Protein AF-A0A8J8Q4V0-F1 (afdb_monomer)

Sequence (60 aa):
MAGTPTEEPQQFVCMNCHNISAGIPGTDSDDYEPPVECGACNADDFVEFTRFERVYERRR

Organism: NCBI:txid2055836

Mean predicted aligned error: 6.57 Å

Foldseek 3Di:
DPPDPPDQAFWKAAPPPRDIDGFDCDPPDNHGHHDCADPVPRDRDIDTPVCVVVVVVVVD

Radius of gyration: 12.9 Å; Cα contacts (8 Å, |Δi|>4): 86; chains: 1; bounding box: 44×22×26 Å

pLDDT: mean 84.0, std 14.46, range [37.88, 96.62]

Solvent-accessible surface area (backbone atoms only — not comparable to full-atom values): 3880 Å² total; per-residue (Å²): 133,87,73,74,77,85,68,77,65,51,44,24,26,31,76,86,79,65,53,77,42,67,32,41,81,38,96,86,47,100,50,60,35,72,57,82,51,35,96,88,78,69,49,62,55,67,40,49,51,94,49,38,68,72,51,54,66,73,76,108

Structure (mmCIF, N/CA/C/O backbone):
data_AF-A0A8J8Q4V0-F1
#
_entry.id   AF-A0A8J8Q4V0-F1
#
loop_
_atom_site.group_PDB
_atom_site.id
_atom_site.type_symbol
_atom_site.label_atom_id
_atom_site.label_alt_id
_atom_site.label_comp_id
_atom_site.label_asym_id
_atom_site.label_entity_id
_atom_site.label_seq_id
_atom_site.pdbx_PDB_ins_code
_atom_site.Cartn_x
_atom_site.Cartn_y
_atom_site.Cartn_z
_atom_site.occupancy
_atom_site.B_iso_or_equiv
_atom_site.auth_seq_id
_atom_site.auth_comp_id
_atom_site.auth_asym_id
_atom_site.auth_atom_id
_atom_site.pdbx_PDB_model_num
ATOM 1 N N . MET A 1 1 ? 27.784 -1.921 -12.649 1.00 37.88 1 MET A N 1
ATOM 2 C CA . MET A 1 1 ? 27.556 -1.020 -11.505 1.00 37.88 1 MET A CA 1
ATOM 3 C C . MET A 1 1 ? 26.056 -0.967 -11.296 1.00 37.88 1 MET A C 1
ATOM 5 O O . MET A 1 1 ? 25.376 -0.460 -12.174 1.00 37.88 1 MET A O 1
ATOM 9 N N . ALA A 1 2 ? 25.536 -1.593 -10.241 1.00 45.22 2 ALA A N 1
ATOM 10 C CA . ALA A 1 2 ? 24.136 -1.428 -9.866 1.00 45.22 2 ALA A CA 1
ATOM 11 C C . ALA A 1 2 ? 24.068 -0.131 -9.057 1.00 45.22 2 ALA A C 1
ATOM 13 O O . ALA A 1 2 ? 24.549 -0.094 -7.926 1.00 45.22 2 ALA A O 1
ATOM 14 N N . GLY A 1 3 ? 23.617 0.957 -9.681 1.00 47.16 3 GLY A N 1
ATOM 15 C CA . GLY A 1 3 ? 23.312 2.175 -8.942 1.00 47.16 3 GLY A CA 1
ATOM 16 C C . GLY A 1 3 ? 22.201 1.837 -7.961 1.00 47.16 3 GLY A C 1
ATOM 17 O O . GLY A 1 3 ? 21.165 1.327 -8.376 1.00 47.16 3 GLY A O 1
ATOM 18 N N . THR A 1 4 ? 22.430 2.042 -6.668 1.00 55.47 4 THR A N 1
ATOM 19 C CA . THR A 1 4 ? 21.340 2.055 -5.694 1.00 55.47 4 THR A CA 1
ATOM 20 C C . THR A 1 4 ? 20.318 3.078 -6.185 1.00 55.47 4 THR A C 1
ATOM 22 O O . THR A 1 4 ? 20.710 4.245 -6.328 1.00 55.47 4 THR A O 1
ATOM 25 N N . PRO A 1 5 ? 19.067 2.684 -6.491 1.00 57.28 5 PRO A N 1
ATOM 26 C CA . PRO A 1 5 ? 18.036 3.659 -6.807 1.00 57.28 5 PRO A CA 1
ATOM 27 C C . PRO A 1 5 ? 17.974 4.623 -5.620 1.00 57.28 5 PRO A C 1
ATOM 29 O O . PRO A 1 5 ? 17.764 4.219 -4.481 1.00 57.28 5 PRO A O 1
ATOM 32 N N . THR A 1 6 ? 18.346 5.878 -5.875 1.00 54.25 6 THR A N 1
ATOM 33 C CA . THR A 1 6 ? 18.383 6.949 -4.862 1.00 54.25 6 THR A CA 1
ATOM 34 C C . THR A 1 6 ? 16.981 7.533 -4.658 1.00 54.25 6 THR A C 1
ATOM 36 O O . THR A 1 6 ? 16.751 8.326 -3.752 1.00 54.25 6 THR A O 1
ATOM 39 N N . GLU A 1 7 ? 16.041 7.120 -5.502 1.00 65.62 7 GLU A N 1
ATOM 40 C CA . GLU A 1 7 ? 14.626 7.438 -5.429 1.00 65.62 7 GLU A CA 1
ATOM 41 C C . GLU A 1 7 ? 13.989 6.545 -4.361 1.00 65.62 7 GLU A C 1
ATOM 43 O O . GLU A 1 7 ? 14.032 5.316 -4.456 1.00 65.62 7 GLU A O 1
ATOM 48 N N . GLU A 1 8 ? 13.449 7.160 -3.305 1.00 74.44 8 GLU A N 1
ATOM 49 C CA . GLU A 1 8 ? 12.683 6.435 -2.293 1.00 74.44 8 GLU A CA 1
ATOM 50 C C . GLU A 1 8 ? 11.498 5.729 -2.972 1.00 74.44 8 GLU A C 1
ATOM 52 O O . GLU A 1 8 ? 10.793 6.361 -3.767 1.00 74.44 8 GLU A O 1
ATOM 57 N N . PRO A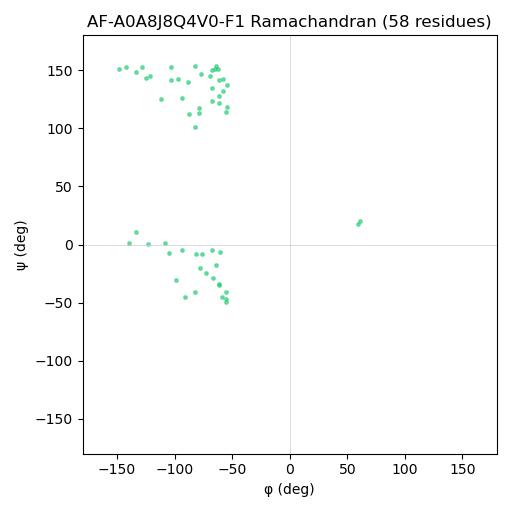 1 9 ? 11.260 4.434 -2.691 1.00 79.81 9 PRO A N 1
ATOM 58 C CA . PRO A 1 9 ? 10.152 3.721 -3.300 1.00 79.81 9 PRO A CA 1
ATOM 59 C C . PRO A 1 9 ? 8.840 4.380 -2.892 1.00 79.81 9 PRO A C 1
ATOM 61 O O . PRO A 1 9 ? 8.659 4.799 -1.742 1.00 79.81 9 PRO A O 1
ATOM 64 N N . GLN A 1 10 ? 7.906 4.447 -3.836 1.00 89.38 10 GLN A N 1
ATOM 65 C CA . GLN A 1 10 ? 6.596 5.013 -3.5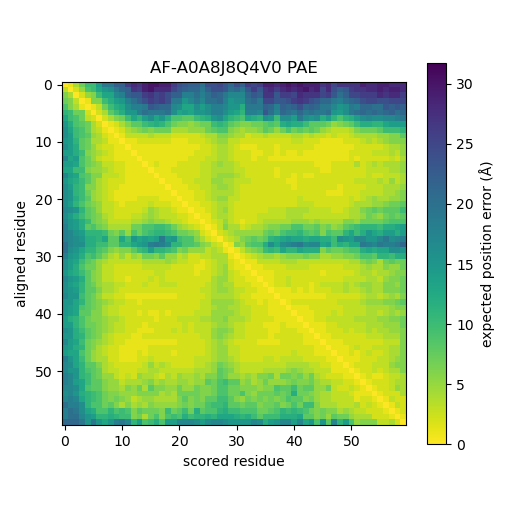62 1.00 89.38 10 GLN A CA 1
ATOM 66 C C . GLN A 1 10 ? 5.917 4.264 -2.412 1.00 89.38 10 GLN A C 1
ATOM 68 O O . GLN A 1 10 ? 6.054 3.052 -2.282 1.00 89.38 10 GLN A O 1
ATOM 73 N N . GLN A 1 11 ? 5.197 4.978 -1.550 1.00 93.50 11 GLN A N 1
ATOM 74 C CA . GLN A 1 11 ? 4.572 4.392 -0.365 1.00 93.50 11 GLN A CA 1
ATOM 75 C C . GLN A 1 11 ? 3.073 4.191 -0.568 1.00 93.50 11 GLN A C 1
ATOM 77 O O . GLN A 1 11 ? 2.388 5.064 -1.107 1.00 93.50 11 GLN A O 1
ATOM 82 N N . PHE A 1 12 ? 2.558 3.075 -0.056 1.00 95.25 12 PHE A N 1
ATOM 83 C CA . PHE A 1 12 ? 1.149 2.697 -0.110 1.00 95.25 12 PHE A CA 1
ATOM 84 C C . PHE A 1 12 ? 0.604 2.417 1.293 1.00 95.25 12 PHE A C 1
ATOM 86 O O . PHE A 1 12 ? 1.298 1.869 2.145 1.00 95.25 12 PHE A O 1
ATOM 93 N N . VAL A 1 13 ? -0.650 2.789 1.537 1.00 96.19 13 VAL A N 1
ATOM 94 C CA . VAL A 1 13 ? -1.367 2.609 2.802 1.00 96.19 13 VAL A CA 1
ATOM 95 C C . VAL A 1 13 ? -2.471 1.585 2.604 1.00 96.19 13 VAL A C 1
ATOM 97 O O . VAL A 1 13 ? -3.321 1.756 1.730 1.00 96.19 13 VAL A O 1
ATOM 100 N N . CYS A 1 14 ? -2.486 0.542 3.433 1.00 96.62 14 CYS A N 1
ATOM 101 C CA . CYS A 1 14 ? -3.597 -0.400 3.481 1.00 96.62 14 CYS A CA 1
ATOM 102 C C . CYS A 1 14 ? -4.845 0.294 4.036 1.00 96.62 14 CYS A C 1
ATOM 104 O O . CYS A 1 14 ? -4.841 0.793 5.162 1.00 96.62 14 CYS A O 1
ATOM 106 N N . MET A 1 15 ? -5.944 0.278 3.293 1.00 94.62 15 MET A N 1
ATOM 107 C CA . MET A 1 15 ? -7.182 0.946 3.698 1.00 94.62 15 MET A CA 1
ATOM 108 C C . MET A 1 15 ? -7.973 0.195 4.779 1.00 94.62 15 MET A C 1
ATOM 110 O O . MET A 1 15 ? -8.945 0.734 5.303 1.00 94.62 15 MET A O 1
ATOM 114 N N . ASN A 1 16 ? -7.569 -1.032 5.120 1.00 94.38 16 ASN A N 1
ATOM 115 C CA . ASN A 1 16 ? -8.202 -1.831 6.169 1.00 94.38 16 ASN A CA 1
ATOM 116 C C . ASN A 1 16 ? -7.560 -1.609 7.550 1.00 94.38 16 ASN A C 1
ATOM 118 O O . ASN A 1 16 ? -8.263 -1.449 8.543 1.00 94.38 16 ASN A O 1
ATOM 122 N N . CYS A 1 17 ? -6.222 -1.600 7.627 1.00 95.44 17 CYS A N 1
ATOM 123 C CA . CYS A 1 17 ? -5.487 -1.501 8.897 1.00 95.44 17 CYS A CA 1
ATOM 124 C C . CYS A 1 17 ? -4.509 -0.317 8.98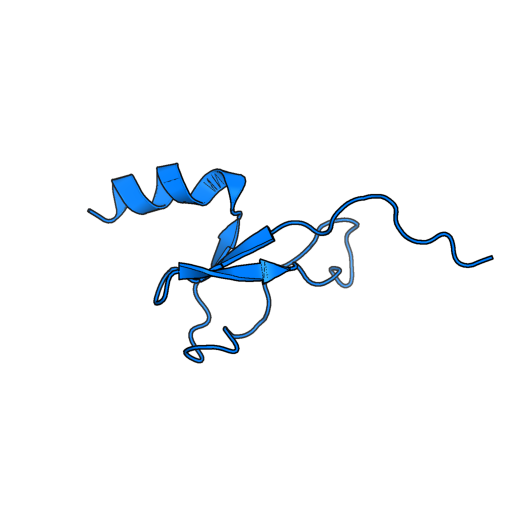6 1.00 95.44 17 CYS A C 1
ATOM 126 O O . CYS A 1 17 ? -3.838 -0.163 10.004 1.00 95.44 17 CYS A O 1
ATOM 128 N N . HIS A 1 18 ? -4.410 0.504 7.936 1.00 94.50 18 HIS A N 1
ATOM 129 C CA . HIS A 1 18 ? -3.529 1.676 7.833 1.00 94.50 18 HIS A CA 1
ATOM 130 C C . HIS A 1 18 ? -2.024 1.382 7.945 1.00 94.50 18 HIS A C 1
ATOM 132 O O . HIS A 1 18 ? -1.228 2.281 8.213 1.00 94.50 18 HIS A O 1
ATOM 138 N N . ASN A 1 19 ? -1.610 0.133 7.712 1.00 95.62 19 ASN A N 1
ATOM 139 C CA . ASN A 1 19 ? -0.198 -0.218 7.593 1.00 95.62 19 ASN A CA 1
ATOM 140 C C . ASN A 1 19 ? 0.405 0.406 6.319 1.00 95.62 19 ASN A C 1
ATOM 142 O O . ASN A 1 19 ? -0.211 0.343 5.253 1.00 95.62 19 ASN A O 1
ATOM 146 N N . ILE A 1 20 ? 1.597 0.999 6.444 1.00 95.00 20 ILE A N 1
ATOM 147 C CA . ILE A 1 20 ? 2.344 1.595 5.331 1.00 95.00 20 ILE A CA 1
ATOM 148 C C . ILE A 1 20 ? 3.318 0.555 4.780 1.00 95.00 20 ILE A C 1
ATOM 150 O O . ILE A 1 20 ? 4.140 0.013 5.516 1.00 95.00 20 ILE A O 1
ATOM 154 N N . SER A 1 21 ? 3.247 0.308 3.479 1.00 93.94 21 SER A N 1
ATOM 155 C CA . SER A 1 21 ? 4.126 -0.600 2.748 1.00 93.94 21 SER A CA 1
ATOM 156 C C . SER A 1 21 ? 4.857 0.149 1.636 1.00 93.94 21 SER A C 1
ATOM 158 O O . SER A 1 21 ? 4.310 1.072 1.030 1.00 93.94 21 SER A O 1
ATOM 160 N N . ALA A 1 22 ? 6.103 -0.241 1.372 1.00 92.75 22 ALA A N 1
ATOM 161 C CA . ALA A 1 22 ? 6.814 0.214 0.183 1.00 92.75 22 ALA A CA 1
ATOM 162 C C . ALA A 1 22 ? 6.182 -0.410 -1.068 1.00 92.75 22 ALA A C 1
ATOM 164 O O . ALA A 1 22 ? 5.726 -1.555 -1.038 1.00 92.75 22 ALA A O 1
ATOM 165 N N . GLY A 1 23 ? 6.165 0.353 -2.152 1.00 90.12 23 GLY A N 1
ATOM 166 C CA . GLY A 1 23 ? 5.758 -0.103 -3.467 1.00 90.12 23 GLY A CA 1
ATOM 167 C C . GLY A 1 23 ? 6.739 -1.116 -4.033 1.00 90.12 23 GLY A C 1
ATOM 168 O O . GLY A 1 23 ? 7.937 -1.087 -3.738 1.00 90.12 23 GLY A O 1
ATOM 169 N N . ILE A 1 24 ? 6.217 -2.009 -4.860 1.00 90.06 24 ILE A N 1
ATOM 170 C CA . ILE A 1 24 ? 6.995 -2.984 -5.617 1.00 90.06 24 ILE A CA 1
ATOM 171 C C . ILE A 1 24 ? 7.228 -2.454 -7.036 1.00 90.06 24 ILE A C 1
ATOM 173 O O . ILE A 1 24 ? 6.347 -1.789 -7.576 1.00 90.06 24 ILE A O 1
ATOM 177 N N . PRO A 1 25 ? 8.405 -2.689 -7.639 1.00 85.62 25 PRO A N 1
ATOM 178 C CA . PRO A 1 25 ? 8.662 -2.251 -9.005 1.00 85.62 25 PRO A CA 1
ATOM 179 C C . PRO A 1 25 ? 7.681 -2.935 -9.960 1.00 85.62 25 PRO A C 1
ATOM 181 O O . PRO A 1 25 ? 7.557 -4.165 -9.934 1.00 85.62 25 PRO A O 1
ATOM 184 N N . GLY A 1 26 ? 6.997 -2.139 -10.783 1.00 79.62 26 GLY A N 1
ATOM 185 C CA . GLY A 1 26 ? 6.110 -2.657 -11.810 1.00 79.62 26 GLY A CA 1
ATOM 186 C C . GLY A 1 26 ? 6.874 -3.445 -12.870 1.00 79.62 26 GLY A C 1
ATOM 187 O O . GLY A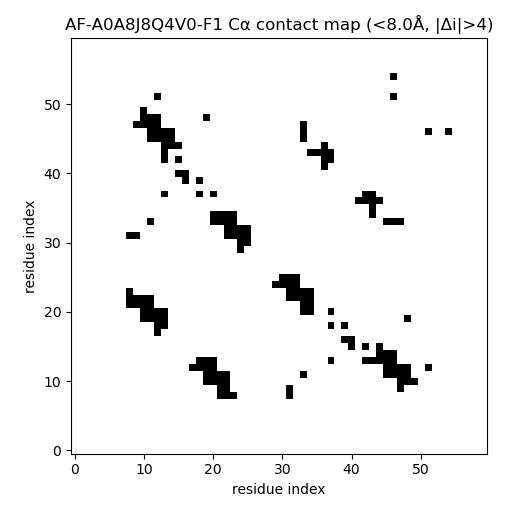 1 26 ? 8.055 -3.215 -13.132 1.00 79.62 26 GLY A O 1
ATOM 188 N N . THR A 1 27 ? 6.206 -4.421 -13.479 1.00 75.56 27 THR A N 1
ATOM 189 C CA . THR A 1 27 ? 6.841 -5.296 -14.487 1.00 75.56 27 THR A CA 1
ATOM 190 C C . THR A 1 27 ? 7.091 -4.603 -15.830 1.00 75.56 27 THR A C 1
ATOM 192 O O . THR A 1 27 ? 8.004 -5.007 -16.547 1.00 75.56 27 THR A O 1
ATOM 195 N N . ASP A 1 28 ? 6.324 -3.556 -16.146 1.00 67.44 28 ASP A N 1
ATOM 196 C CA . ASP A 1 28 ? 6.294 -2.904 -17.467 1.00 67.44 28 ASP A CA 1
ATOM 197 C C . ASP A 1 28 ? 6.366 -1.364 -17.384 1.00 67.44 28 ASP A C 1
ATOM 199 O O . ASP A 1 28 ? 6.106 -0.656 -18.356 1.00 67.44 28 ASP A O 1
ATOM 203 N N . SER A 1 29 ? 6.657 -0.800 -16.211 1.00 66.81 29 SER A N 1
ATOM 204 C CA . SER A 1 29 ? 6.661 0.652 -15.997 1.00 66.81 29 SER A CA 1
ATOM 205 C C . SER A 1 29 ? 7.705 1.044 -14.958 1.00 66.81 29 SER A C 1
ATOM 207 O O . SER A 1 29 ? 7.994 0.273 -14.048 1.00 66.81 29 SER A O 1
ATOM 209 N N . ASP A 1 30 ? 8.244 2.260 -15.079 1.00 73.94 30 ASP A N 1
ATOM 210 C CA . ASP A 1 30 ? 9.063 2.893 -14.034 1.00 73.94 30 ASP A CA 1
ATOM 211 C C . ASP A 1 30 ? 8.232 3.241 -12.775 1.00 73.94 30 ASP A C 1
ATOM 213 O O . ASP A 1 30 ? 8.769 3.704 -11.769 1.00 73.94 30 ASP A O 1
ATOM 217 N N . ASP A 1 31 ? 6.915 3.020 -12.826 1.00 80.38 31 ASP A N 1
ATOM 218 C CA . ASP A 1 31 ? 5.988 3.194 -11.718 1.00 80.38 31 ASP A CA 1
ATOM 219 C C . ASP A 1 31 ? 6.065 2.040 -10.705 1.00 80.38 31 ASP A C 1
ATOM 221 O O . ASP A 1 31 ? 6.268 0.866 -11.035 1.00 80.38 31 ASP A O 1
ATOM 225 N N . TYR A 1 32 ? 5.851 2.386 -9.438 1.00 87.69 32 TYR A N 1
ATOM 226 C CA . TYR A 1 32 ? 5.698 1.418 -8.361 1.00 87.69 32 TYR A CA 1
ATOM 227 C C . TYR A 1 32 ? 4.232 1.004 -8.225 1.00 87.69 32 TYR A C 1
ATOM 229 O O . TYR A 1 32 ? 3.325 1.835 -8.265 1.00 87.69 32 TYR A O 1
ATOM 237 N N . GLU A 1 33 ? 4.002 -0.279 -7.980 1.00 91.19 33 GLU A N 1
ATOM 238 C CA . GLU A 1 33 ? 2.684 -0.849 -7.717 1.00 91.19 3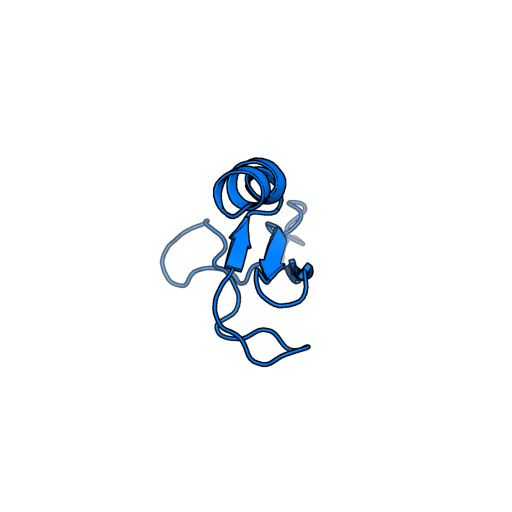3 GLU A CA 1
ATOM 239 C C . GLU A 1 33 ? 2.513 -1.133 -6.212 1.00 91.19 33 GLU A C 1
ATOM 241 O O . GLU A 1 33 ? 3.500 -1.368 -5.501 1.00 91.19 33 GLU A O 1
ATOM 246 N N . PRO A 1 34 ? 1.277 -1.115 -5.679 1.00 92.75 34 PRO A N 1
ATOM 247 C CA . PRO A 1 34 ? 1.031 -1.607 -4.332 1.00 92.75 34 PRO A CA 1
ATOM 248 C C . PRO A 1 34 ? 1.338 -3.112 -4.244 1.00 92.75 34 PRO A C 1
ATOM 250 O O . PRO A 1 34 ? 1.229 -3.833 -5.239 1.00 92.75 34 PRO A O 1
ATOM 253 N N . PRO A 1 35 ? 1.689 -3.625 -3.054 1.00 91.12 35 PRO A N 1
ATOM 254 C CA . PRO A 1 35 ? 1.807 -5.063 -2.854 1.00 91.12 35 PRO A CA 1
ATOM 255 C C . PRO A 1 35 ? 0.459 -5.764 -3.079 1.00 91.12 35 PRO A C 1
ATOM 257 O O . PRO A 1 35 ? -0.601 -5.197 -2.822 1.00 91.12 35 PRO A O 1
ATOM 260 N N . VAL A 1 36 ? 0.518 -7.028 -3.509 1.00 93.00 36 VAL A N 1
ATOM 261 C CA . VAL A 1 36 ? -0.675 -7.858 -3.772 1.00 93.00 36 VAL A CA 1
ATOM 262 C C . VAL A 1 36 ? -1.517 -8.059 -2.508 1.00 93.00 36 VAL A C 1
ATOM 264 O O . VAL A 1 36 ? -2.740 -8.112 -2.582 1.00 93.00 36 VAL A O 1
ATOM 267 N N . GLU A 1 37 ? -0.873 -8.152 -1.342 1.00 95.62 37 GLU A N 1
ATOM 268 C CA . GLU A 1 37 ? -1.550 -8.273 -0.052 1.00 95.62 37 GLU A CA 1
ATOM 269 C C . GLU A 1 37 ? -0.828 -7.495 1.052 1.00 95.62 37 GLU A C 1
ATOM 271 O O . GLU A 1 37 ? 0.392 -7.302 1.039 1.00 95.62 37 GLU A O 1
ATOM 276 N N . CYS A 1 38 ? -1.588 -7.072 2.058 1.00 95.69 38 CYS A N 1
ATOM 277 C CA . CYS A 1 38 ? -1.053 -6.438 3.251 1.00 95.69 38 CYS A CA 1
ATOM 278 C C . CYS A 1 38 ? -0.494 -7.489 4.202 1.00 95.69 38 CYS A C 1
ATOM 280 O O . CYS A 1 38 ? -1.259 -8.191 4.855 1.00 95.69 38 CYS A O 1
ATOM 282 N N . GLY A 1 39 ? 0.823 -7.496 4.416 1.00 92.75 39 GLY A N 1
ATOM 283 C CA . GLY A 1 39 ? 1.470 -8.429 5.349 1.00 92.75 39 GLY A CA 1
ATOM 284 C C . GLY A 1 39 ? 1.026 -8.324 6.820 1.00 92.75 39 GLY A C 1
ATOM 285 O O . GLY A 1 39 ? 1.440 -9.141 7.636 1.00 92.75 39 GLY A O 1
ATOM 286 N N . ALA A 1 40 ? 0.204 -7.330 7.183 1.00 94.81 40 ALA A N 1
ATOM 287 C CA . ALA A 1 40 ? -0.341 -7.172 8.533 1.00 94.81 40 ALA A CA 1
ATOM 288 C C . ALA A 1 40 ? -1.780 -7.695 8.698 1.00 94.81 40 ALA A C 1
ATOM 290 O O . ALA A 1 40 ? -2.155 -8.087 9.801 1.00 94.81 40 ALA A O 1
ATOM 291 N N . CYS A 1 41 ? -2.609 -7.657 7.648 1.00 96.25 41 CYS A N 1
ATOM 292 C CA . CYS A 1 41 ? -4.032 -8.019 7.746 1.00 96.25 41 CYS A CA 1
ATOM 293 C C . CYS A 1 41 ? -4.578 -8.834 6.564 1.00 96.25 41 CYS A C 1
ATOM 295 O O . CYS A 1 41 ? -5.764 -9.151 6.557 1.00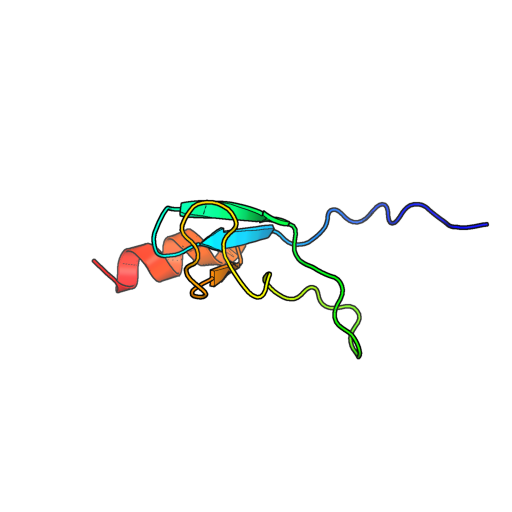 96.25 41 CYS A O 1
ATOM 297 N N . ASN A 1 42 ? -3.728 -9.165 5.590 1.00 95.56 42 ASN A N 1
ATOM 298 C CA . ASN A 1 42 ? -4.024 -9.916 4.367 1.00 95.56 42 ASN A CA 1
ATOM 299 C C . ASN A 1 42 ? -5.096 -9.281 3.459 1.00 95.56 42 ASN A C 1
ATOM 301 O O . ASN A 1 42 ? -5.667 -9.960 2.613 1.00 95.56 42 ASN A O 1
ATOM 305 N N . ALA A 1 43 ? -5.395 -7.990 3.635 1.00 95.69 43 ALA A N 1
ATOM 306 C CA . ALA A 1 43 ? -6.261 -7.239 2.726 1.00 95.69 43 ALA A CA 1
ATOM 307 C C . ALA A 1 43 ? -5.480 -6.744 1.498 1.00 95.69 43 ALA A C 1
ATOM 309 O O . ALA A 1 43 ? -4.281 -6.485 1.595 1.00 95.69 43 ALA A O 1
ATOM 310 N N . ASP A 1 44 ? -6.176 -6.549 0.384 1.00 95.25 44 ASP A N 1
ATOM 311 C CA . ASP A 1 44 ? -5.633 -6.129 -0.917 1.00 95.25 44 ASP A CA 1
ATOM 312 C C . ASP A 1 44 ? -5.988 -4.676 -1.307 1.00 95.25 44 ASP A C 1
ATOM 314 O O . ASP A 1 44 ? -5.593 -4.195 -2.365 1.00 95.25 44 ASP A O 1
ATOM 318 N N . ASP A 1 45 ? -6.706 -3.940 -0.448 1.00 94.62 45 ASP A N 1
ATOM 319 C CA . ASP A 1 45 ? -7.095 -2.547 -0.716 1.00 94.62 45 ASP A CA 1
ATOM 320 C C . ASP A 1 45 ? -6.013 -1.561 -0.246 1.00 94.62 45 ASP A C 1
ATOM 322 O O . ASP A 1 45 ? -5.788 -1.378 0.960 1.00 94.62 45 ASP A O 1
ATOM 326 N N . PHE A 1 46 ? -5.368 -0.899 -1.208 1.00 95.88 46 PHE A N 1
ATOM 327 C CA . PHE A 1 46 ? -4.283 0.054 -0.986 1.00 95.88 46 PHE A CA 1
ATOM 328 C C . PHE A 1 46 ? -4.516 1.389 -1.692 1.00 95.88 46 PHE A C 1
ATOM 330 O O . PHE A 1 46 ? -5.129 1.474 -2.754 1.00 95.88 46 PHE A O 1
ATOM 337 N N . VAL A 1 47 ? -3.939 2.445 -1.122 1.00 95.00 47 VAL A N 1
ATOM 338 C CA . VAL A 1 47 ? -3.859 3.773 -1.738 1.00 95.00 47 VAL A CA 1
ATOM 339 C C . VAL A 1 47 ? -2.449 4.334 -1.601 1.00 95.00 47 VAL A C 1
ATOM 341 O O . VAL A 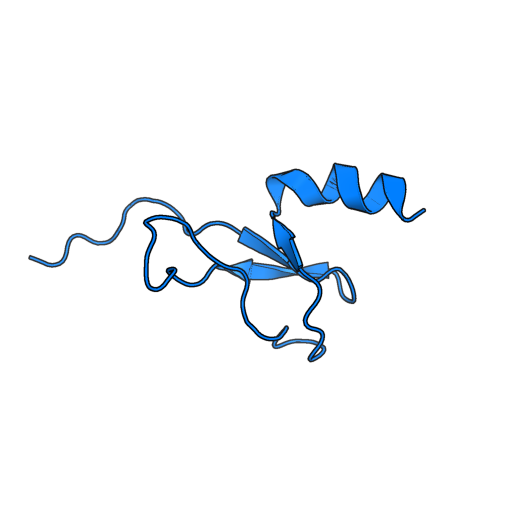1 47 ? -1.782 4.082 -0.604 1.00 95.00 47 VAL A O 1
ATOM 344 N N . GLU A 1 48 ? -1.990 5.132 -2.563 1.00 93.88 48 GLU A N 1
ATOM 345 C CA . GLU A 1 48 ? -0.756 5.910 -2.407 1.00 93.88 48 GLU A CA 1
ATOM 346 C C . GLU A 1 48 ? -0.808 6.774 -1.136 1.00 93.88 48 GLU A C 1
ATOM 348 O O . GLU A 1 48 ? -1.810 7.445 -0.866 1.00 93.88 48 GLU A O 1
ATOM 353 N N . PHE A 1 49 ? 0.292 6.817 -0.384 1.00 92.19 49 PHE A N 1
ATOM 354 C CA . PHE A 1 49 ? 0.394 7.587 0.857 1.00 92.19 49 PHE A CA 1
ATOM 355 C C . PHE A 1 49 ? 0.047 9.067 0.646 1.00 92.19 49 PHE A C 1
ATOM 357 O O . PHE A 1 49 ? -0.721 9.650 1.408 1.00 92.19 49 PHE A O 1
ATOM 364 N N . THR A 1 50 ? 0.503 9.652 -0.462 1.00 90.88 50 THR A N 1
ATOM 365 C CA . THR A 1 50 ? 0.209 11.043 -0.850 1.00 90.88 50 THR A CA 1
ATOM 366 C C . THR A 1 50 ? -1.274 11.310 -1.136 1.00 90.88 50 THR A C 1
ATOM 368 O O . THR A 1 50 ? -1.704 12.464 -1.145 1.00 90.88 50 THR A O 1
ATOM 371 N N . ARG A 1 51 ? -2.080 10.265 -1.369 1.00 89.69 51 ARG A N 1
ATOM 372 C CA . ARG A 1 51 ? -3.530 10.352 -1.603 1.00 89.69 51 ARG A CA 1
ATOM 373 C C . ARG A 1 51 ? -4.365 9.895 -0.408 1.00 89.69 51 ARG A C 1
ATOM 375 O O . ARG A 1 51 ? -5.586 10.067 -0.453 1.00 89.69 51 ARG A O 1
ATOM 382 N N . PHE A 1 52 ? -3.745 9.347 0.637 1.00 85.75 52 PHE A N 1
ATOM 383 C CA . PHE A 1 52 ? -4.440 8.718 1.759 1.00 85.75 52 PHE A CA 1
ATOM 384 C C . PHE A 1 52 ? -5.452 9.654 2.431 1.00 85.75 52 PHE A C 1
ATOM 386 O O . PHE A 1 52 ? -6.621 9.290 2.541 1.00 85.75 52 PHE A O 1
ATOM 393 N N . GLU A 1 53 ? -5.057 10.885 2.776 1.00 83.69 53 GLU A N 1
ATOM 394 C CA . GLU A 1 53 ? -5.945 11.861 3.434 1.00 83.69 53 GLU A CA 1
ATOM 395 C C . GLU A 1 53 ? -7.233 12.106 2.629 1.00 83.69 53 GLU A C 1
ATOM 397 O O . GLU A 1 53 ? -8.341 12.005 3.156 1.00 83.69 53 GLU A O 1
ATOM 402 N N . ARG A 1 54 ? -7.104 12.313 1.311 1.00 84.19 54 ARG A N 1
ATOM 403 C CA . ARG A 1 54 ? -8.243 12.565 0.408 1.00 84.19 54 ARG A CA 1
ATOM 404 C C . ARG A 1 54 ? -9.178 11.367 0.263 1.00 84.19 54 ARG A C 1
ATOM 406 O O . ARG A 1 54 ? -10.347 11.525 -0.099 1.00 84.19 54 ARG A O 1
ATOM 413 N N . VAL A 1 55 ? -8.662 10.149 0.410 1.00 80.81 55 VAL A N 1
ATOM 414 C CA . VAL A 1 55 ? -9.480 8.930 0.338 1.00 80.81 55 VAL A CA 1
ATOM 415 C C . VAL A 1 55 ? -10.153 8.666 1.678 1.00 80.81 55 VAL A C 1
ATOM 417 O O . VAL A 1 55 ? -11.341 8.349 1.690 1.00 80.81 55 VAL A O 1
ATOM 420 N N . TYR A 1 56 ? -9.439 8.860 2.786 1.00 80.94 56 TYR A N 1
ATOM 421 C CA . TYR A 1 56 ? -9.970 8.695 4.134 1.00 80.94 56 TYR A CA 1
ATOM 422 C C . TYR A 1 56 ? -11.170 9.617 4.393 1.00 80.94 56 TYR A C 1
ATOM 424 O O . TYR A 1 56 ? -12.213 9.152 4.846 1.00 80.94 56 TYR A O 1
ATOM 432 N N . GLU A 1 57 ? -11.079 10.895 4.011 1.00 81.62 57 GLU A N 1
ATOM 433 C CA . GLU A 1 57 ? -12.190 11.848 4.154 1.00 81.62 57 GLU A CA 1
ATOM 434 C C . GLU A 1 57 ? -13.443 11.454 3.361 1.00 81.62 57 GLU A C 1
ATOM 436 O O . GLU A 1 57 ? -14.553 11.700 3.817 1.00 81.62 57 GLU A O 1
ATOM 441 N N . ARG A 1 58 ? -13.290 10.821 2.190 1.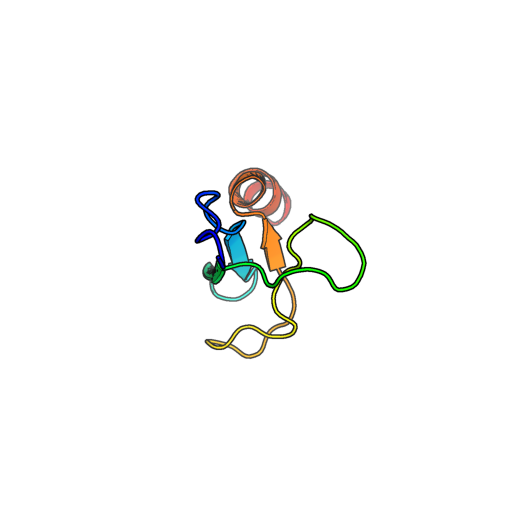00 79.44 58 ARG A N 1
ATOM 442 C CA . ARG A 1 58 ? -14.425 10.396 1.351 1.00 79.44 58 ARG A CA 1
ATOM 443 C C . ARG A 1 58 ? -15.120 9.128 1.841 1.00 79.44 58 ARG A C 1
ATOM 445 O O . ARG A 1 58 ? -16.239 8.864 1.411 1.00 79.44 58 ARG A O 1
ATOM 452 N N . ARG A 1 59 ? -14.448 8.317 2.662 1.00 75.75 59 ARG A N 1
ATOM 453 C CA . ARG A 1 59 ? -14.998 7.068 3.214 1.00 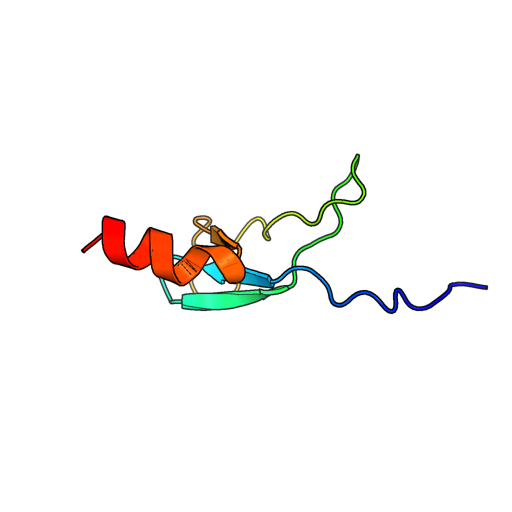75.75 59 ARG A CA 1
ATOM 454 C C . ARG A 1 59 ? -15.651 7.260 4.594 1.00 75.75 59 ARG A C 1
ATOM 456 O O . ARG A 1 59 ? -16.208 6.295 5.112 1.00 75.75 59 ARG A O 1
ATOM 463 N N . ARG A 1 60 ? -15.570 8.462 5.176 1.00 64.56 60 ARG A N 1
ATOM 464 C CA . ARG A 1 60 ? -16.190 8.843 6.455 1.00 64.56 60 ARG A CA 1
ATOM 465 C C . ARG A 1 60 ? -17.595 9.404 6.256 1.00 64.56 60 ARG A C 1
ATOM 467 O O . ARG A 1 60 ? -18.434 9.135 7.143 1.00 64.56 60 ARG A O 1
#

Nearest PDB structures (foldseek):
  1ltl-assembly2_E  TM=7.731E-01  e=1.085E-01  Methanothermobacter thermautotrophicus
  7yox-assembly1_C  TM=6.981E-01  e=1.619E-01  Homo sapiens
  7w8g-assembly1_2  TM=6.330E-01  e=1.978E-01  Saccharomyces cerevisiae S288C
  8q6o-assembly1_2  TM=6.084E-01  e=1.674E+00  Xenopus laevis
  8p63-assembly1_2  TM=5.667E-01  e=2.854E+00  Saccharomyces cerevisiae

Secondary structure (DSSP, 8-state):
------SPPPEEEETTT--EEEPEEPSSSSSEEPPSS-TTT----EEEGGGHHHHHHHH-